Protein AF-A0A914C631-F1 (afdb_monomer_lite)

Radius of gyration: 32.47 Å; chains: 1; bounding box: 40×62×94 Å

Structure (mmCIF, N/CA/C/O backbone):
data_AF-A0A914C631-F1
#
_entry.id   AF-A0A914C631-F1
#
loop_
_atom_site.group_PDB
_atom_site.id
_atom_site.type_symbol
_atom_site.label_atom_id
_a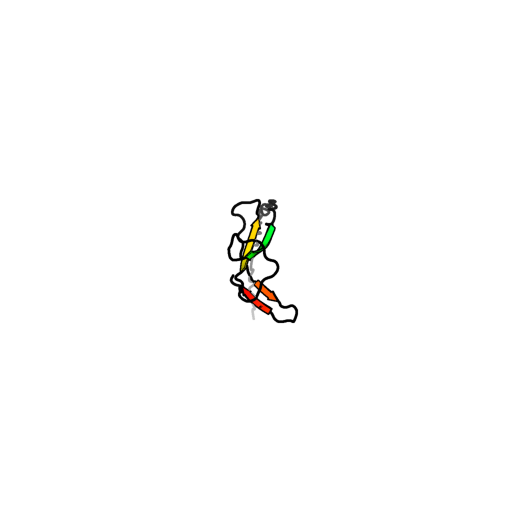tom_site.label_alt_id
_atom_site.label_comp_id
_atom_site.label_asym_id
_atom_site.label_entity_id
_atom_site.label_seq_id
_atom_site.pdbx_PDB_ins_code
_atom_site.Cartn_x
_atom_site.Cartn_y
_atom_site.Cartn_z
_atom_site.occupancy
_atom_site.B_iso_or_equiv
_atom_site.auth_seq_id
_atom_site.auth_comp_id
_atom_site.auth_asym_id
_atom_site.auth_atom_id
_atom_site.pdbx_PDB_model_num
ATOM 1 N N . MET A 1 1 ? -20.910 -51.524 -76.811 1.00 37.78 1 MET A N 1
ATOM 2 C CA . MET A 1 1 ? -20.998 -50.612 -75.653 1.00 37.78 1 MET A CA 1
ATOM 3 C C . MET A 1 1 ? -19.568 -50.350 -75.210 1.00 37.78 1 MET A C 1
ATOM 5 O O . MET A 1 1 ? -18.874 -51.309 -74.911 1.00 37.78 1 MET A O 1
ATOM 9 N N . VAL A 1 2 ? -19.086 -49.112 -75.328 1.00 54.25 2 VAL A N 1
ATOM 10 C CA . VAL A 1 2 ? -17.694 -48.737 -75.020 1.00 54.25 2 VAL A CA 1
ATOM 11 C C . VAL A 1 2 ? -17.744 -47.806 -73.819 1.00 54.25 2 VAL A C 1
ATOM 13 O O . VAL A 1 2 ? -18.473 -46.818 -73.855 1.00 54.25 2 VAL A O 1
ATOM 16 N N . GLN A 1 3 ? -17.029 -48.150 -72.753 1.00 47.72 3 GLN A N 1
ATOM 17 C CA . GLN A 1 3 ? -17.028 -47.406 -71.499 1.00 47.72 3 GLN A CA 1
ATOM 18 C C . GLN A 1 3 ? -15.604 -46.912 -71.246 1.00 47.72 3 GLN A C 1
ATOM 20 O O . GLN A 1 3 ? -14.724 -47.684 -70.873 1.00 47.72 3 GLN A O 1
ATOM 25 N N . CYS A 1 4 ? -15.369 -45.633 -71.531 1.00 50.09 4 CYS A N 1
ATOM 26 C CA . CYS A 1 4 ? -14.089 -44.980 -71.281 1.00 50.09 4 CYS A CA 1
ATOM 27 C C . CYS A 1 4 ? -14.089 -44.404 -69.865 1.00 50.09 4 CYS A C 1
ATOM 29 O O . CYS A 1 4 ? -14.975 -43.626 -69.516 1.00 50.09 4 CYS A O 1
ATOM 31 N N . PHE A 1 5 ? -13.082 -44.755 -69.070 1.00 57.38 5 PHE A N 1
ATOM 32 C CA . PHE A 1 5 ? -12.826 -44.122 -67.781 1.00 57.38 5 PHE A CA 1
ATOM 33 C C . PHE A 1 5 ? -11.706 -43.094 -67.945 1.00 57.38 5 PHE A C 1
ATOM 35 O O . PHE A 1 5 ? -10.642 -43.410 -68.476 1.00 57.38 5 PHE A O 1
ATOM 42 N N . TYR A 1 6 ? -11.956 -41.864 -67.498 1.00 57.41 6 TYR A N 1
ATOM 43 C CA . TYR A 1 6 ? -10.940 -40.821 -67.386 1.00 57.41 6 TYR A CA 1
ATOM 44 C C . TYR A 1 6 ? -10.234 -40.956 -66.032 1.00 57.41 6 TYR A C 1
ATOM 46 O O . TYR A 1 6 ? -10.890 -40.964 -64.992 1.00 57.41 6 TYR A O 1
ATOM 54 N N . MET A 1 7 ? -8.903 -41.055 -66.039 1.00 63.44 7 MET A N 1
ATOM 55 C CA . MET A 1 7 ? -8.082 -40.894 -64.836 1.00 63.44 7 MET A CA 1
ATOM 56 C C . MET A 1 7 ? -7.657 -39.429 -64.724 1.00 63.44 7 MET A C 1
ATOM 58 O O . MET A 1 7 ? -6.863 -38.954 -65.535 1.00 63.44 7 MET A O 1
ATOM 62 N N . GLU A 1 8 ? -8.147 -38.723 -63.707 1.00 61.31 8 GLU A N 1
ATOM 63 C CA . GLU A 1 8 ? -7.556 -37.447 -63.302 1.00 61.31 8 GLU A CA 1
ATOM 64 C C . GLU A 1 8 ? -6.324 -37.715 -62.431 1.00 61.31 8 GLU A C 1
ATOM 66 O O . GLU A 1 8 ? -6.419 -38.249 -61.327 1.00 61.31 8 GLU A O 1
ATOM 71 N N . MET A 1 9 ? -5.142 -37.352 -62.935 1.00 60.62 9 MET A N 1
ATOM 72 C CA . MET A 1 9 ? -3.908 -37.348 -62.150 1.00 60.62 9 MET A CA 1
ATOM 73 C C . MET A 1 9 ? -3.751 -35.995 -61.463 1.00 60.62 9 MET A C 1
ATOM 75 O O . MET A 1 9 ? -3.404 -34.999 -62.097 1.00 60.62 9 MET A O 1
ATOM 79 N N . THR A 1 10 ? -3.970 -35.949 -60.151 1.00 55.56 10 THR A N 1
ATOM 80 C CA . THR A 1 10 ? -3.653 -34.764 -59.347 1.00 55.56 10 THR A CA 1
ATOM 81 C C . THR A 1 10 ? -2.189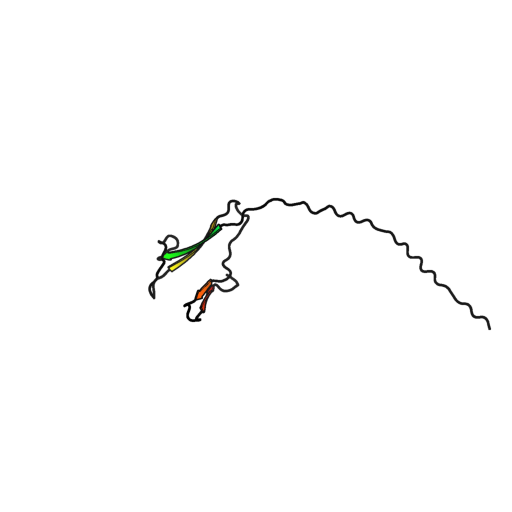 -34.825 -58.912 1.00 55.56 10 THR A C 1
ATOM 83 O O . THR A 1 10 ? -1.845 -35.475 -57.928 1.00 55.56 10 THR A O 1
ATOM 86 N N . MET A 1 11 ? -1.299 -34.158 -59.649 1.00 58.19 11 MET A N 1
ATOM 87 C CA . MET A 1 11 ? 0.120 -34.086 -59.295 1.00 58.19 11 MET A CA 1
ATOM 88 C C . MET A 1 11 ? 0.342 -32.935 -58.302 1.00 58.19 11 MET A C 1
ATOM 90 O O . MET A 1 11 ? 0.407 -31.770 -58.690 1.00 58.19 11 MET A O 1
ATOM 94 N N . LYS A 1 12 ? 0.412 -33.241 -57.000 1.00 60.84 12 LYS A N 1
ATOM 95 C CA . LYS A 1 12 ? 0.753 -32.250 -55.968 1.00 60.84 12 LYS A CA 1
ATOM 96 C C . LYS A 1 12 ? 2.272 -32.130 -55.859 1.00 60.84 12 LYS A C 1
ATOM 98 O O . LYS A 1 12 ? 2.946 -33.065 -55.441 1.00 60.84 12 LYS A O 1
ATOM 103 N N . LEU A 1 13 ? 2.806 -30.971 -56.237 1.00 54.62 13 LEU A N 1
ATOM 104 C CA . LEU A 1 13 ? 4.205 -30.626 -56.003 1.00 54.62 13 LEU A CA 1
ATOM 105 C C . LEU A 1 13 ? 4.366 -30.209 -54.533 1.00 54.62 13 LEU A C 1
ATOM 107 O O . LEU A 1 13 ? 4.144 -29.051 -54.179 1.00 54.62 13 LEU A O 1
ATOM 111 N N . GLU A 1 14 ? 4.719 -31.151 -53.662 1.00 62.34 14 GLU A N 1
ATOM 112 C CA . GLU A 1 14 ? 5.003 -30.859 -52.255 1.00 62.34 14 GLU A CA 1
ATOM 113 C C . GLU A 1 14 ? 6.388 -30.215 -52.127 1.00 62.34 14 GLU A C 1
ATOM 115 O O . GLU A 1 14 ? 7.417 -30.879 -52.014 1.00 62.34 14 GLU A O 1
ATOM 120 N N . LYS A 1 15 ? 6.430 -28.882 -52.181 1.00 60.66 15 LYS A N 1
ATOM 121 C CA . LYS A 1 15 ? 7.646 -28.125 -51.883 1.00 60.66 15 LYS A CA 1
ATOM 122 C C . LYS A 1 15 ? 7.780 -28.009 -50.365 1.00 60.66 15 LYS A C 1
ATOM 124 O O . LYS A 1 15 ? 7.043 -27.257 -49.733 1.00 60.66 15 LYS A O 1
ATOM 129 N N . GLN A 1 16 ? 8.717 -28.749 -49.778 1.00 61.38 16 GLN A N 1
ATOM 130 C CA . GLN A 1 16 ? 9.041 -28.628 -48.357 1.00 61.38 16 GLN A CA 1
ATOM 131 C C . GLN A 1 16 ? 9.719 -27.274 -48.105 1.00 61.38 16 GLN A C 1
ATOM 133 O O . GLN A 1 16 ? 10.878 -27.066 -48.463 1.00 61.38 16 GLN A O 1
ATOM 138 N N . ILE A 1 17 ? 8.985 -26.327 -47.519 1.00 62.69 17 ILE A N 1
ATOM 139 C CA . ILE A 1 17 ? 9.561 -25.078 -47.016 1.00 62.69 17 ILE A CA 1
ATOM 140 C C . ILE A 1 17 ? 10.229 -25.408 -45.681 1.00 62.69 17 ILE A C 1
ATOM 142 O O . ILE A 1 17 ? 9.548 -25.647 -44.686 1.00 62.69 17 ILE A O 1
ATOM 146 N N . GLN A 1 18 ? 11.562 -25.431 -45.651 1.00 61.25 18 GLN A N 1
ATOM 147 C CA . GLN A 1 18 ? 12.293 -25.466 -44.389 1.00 61.25 18 GLN A CA 1
ATOM 148 C C . GLN A 1 18 ? 12.259 -24.070 -43.764 1.00 61.25 18 GLN A C 1
ATOM 150 O O . GLN A 1 18 ? 13.025 -23.184 -44.135 1.00 61.25 18 GLN A O 1
ATOM 155 N N . VAL A 1 19 ? 11.322 -23.864 -42.838 1.00 61.47 19 VAL A N 1
ATOM 156 C CA . VAL A 1 19 ? 11.282 -22.669 -41.991 1.00 61.47 19 VAL A CA 1
ATOM 157 C C . VAL A 1 19 ? 12.209 -22.916 -40.806 1.00 61.47 19 VAL A C 1
ATOM 159 O O . VAL A 1 19 ? 11.838 -23.586 -39.845 1.00 61.47 19 VAL A O 1
ATOM 162 N N . THR A 1 20 ? 13.435 -22.407 -40.872 1.00 69.44 20 THR A N 1
ATOM 163 C CA . THR A 1 20 ? 14.337 -22.408 -39.716 1.00 69.44 20 THR A CA 1
ATOM 164 C C . THR A 1 20 ? 14.069 -21.147 -38.900 1.00 69.44 20 THR A C 1
ATOM 166 O O . THR A 1 20 ? 14.482 -20.056 -39.286 1.00 69.44 20 THR A O 1
ATOM 169 N N . MET A 1 21 ? 13.343 -21.276 -37.787 1.00 71.81 21 MET A N 1
ATOM 170 C CA . MET A 1 21 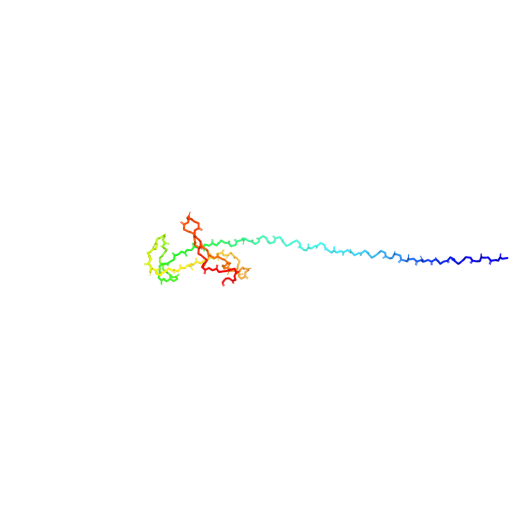? 13.218 -20.185 -36.818 1.00 71.81 21 MET A CA 1
ATOM 171 C C . MET A 1 21 ? 14.486 -20.132 -35.959 1.00 71.81 21 MET A C 1
ATOM 173 O O . MET A 1 21 ? 14.885 -21.170 -35.423 1.00 71.81 21 MET A O 1
ATOM 177 N N . PRO A 1 22 ? 15.121 -18.958 -35.797 1.00 76.31 22 PRO A N 1
ATOM 178 C CA . PRO A 1 22 ? 16.155 -18.786 -34.790 1.00 76.31 22 PRO A CA 1
ATOM 179 C C . PRO A 1 22 ? 15.577 -19.120 -33.408 1.00 76.31 22 PRO A C 1
ATOM 181 O O . PRO A 1 22 ? 14.416 -18.783 -33.147 1.00 76.31 22 PRO A O 1
ATOM 184 N N . PRO A 1 23 ? 16.348 -19.760 -32.512 1.00 76.06 23 PRO A N 1
ATOM 185 C CA . PRO A 1 23 ? 15.921 -19.901 -31.130 1.00 76.06 23 PRO A CA 1
ATOM 186 C C . PRO A 1 23 ? 15.652 -18.504 -30.549 1.00 76.06 23 PRO A C 1
ATOM 188 O O . PRO A 1 23 ? 16.396 -17.565 -30.860 1.00 76.06 23 PRO A O 1
ATOM 191 N N . PRO A 1 24 ? 14.593 -18.342 -29.736 1.00 69.50 24 PRO A N 1
ATOM 192 C CA . PRO A 1 24 ? 14.332 -17.071 -29.082 1.00 69.50 24 PRO A CA 1
ATOM 193 C C . PRO A 1 24 ? 15.581 -16.648 -28.296 1.00 69.50 24 PRO A C 1
ATOM 195 O O . PRO A 1 24 ? 16.247 -17.510 -27.709 1.00 69.50 24 PRO A O 1
ATOM 198 N N . PRO A 1 25 ? 15.934 -15.350 -28.290 1.00 69.81 25 PRO A N 1
ATOM 199 C CA . PRO A 1 25 ? 17.041 -14.878 -27.477 1.00 69.81 25 PRO A CA 1
ATOM 200 C C . PRO A 1 25 ? 16.776 -15.278 -26.024 1.00 69.81 25 PRO A C 1
ATOM 202 O O . PRO A 1 25 ? 15.740 -14.940 -25.452 1.00 69.81 25 PRO A O 1
ATOM 205 N N . LEU A 1 26 ? 17.704 -16.038 -25.440 1.00 64.12 26 LEU A N 1
ATOM 206 C CA . LEU A 1 26 ? 17.675 -16.373 -24.022 1.00 64.12 26 LEU A CA 1
ATOM 207 C C . LEU A 1 26 ? 17.898 -15.079 -23.238 1.00 64.12 26 LEU A C 1
ATOM 209 O O . LEU A 1 26 ? 19.025 -14.615 -23.085 1.00 64.12 26 LEU A O 1
ATOM 213 N N . GLN A 1 27 ? 16.814 -14.467 -22.771 1.00 59.69 27 GLN A N 1
ATOM 214 C CA . GLN A 1 27 ? 16.878 -13.301 -21.902 1.00 59.69 27 GLN A CA 1
ATOM 215 C C . GLN A 1 27 ? 17.175 -13.786 -20.478 1.00 59.69 27 GLN A C 1
ATOM 217 O O . GLN A 1 27 ? 16.278 -14.075 -19.697 1.00 59.69 27 GLN A O 1
ATOM 222 N N . THR A 1 28 ? 18.459 -13.923 -20.147 1.00 60.59 28 THR A N 1
ATOM 223 C CA . THR A 1 28 ? 18.937 -14.391 -18.833 1.00 60.59 28 THR A CA 1
ATOM 224 C C . THR A 1 28 ? 18.991 -13.286 -17.776 1.00 60.59 28 THR A C 1
ATOM 226 O O . THR A 1 28 ? 19.665 -13.450 -16.761 1.00 60.59 28 THR A O 1
ATOM 229 N N . GLN A 1 29 ? 18.329 -12.142 -17.986 1.00 62.72 29 GLN A N 1
ATOM 230 C CA . GLN A 1 29 ? 18.239 -11.125 -16.938 1.00 62.72 29 GLN A CA 1
ATOM 231 C C . GLN A 1 29 ? 17.252 -11.605 -15.873 1.00 62.72 29 GLN A C 1
ATOM 233 O O . GLN A 1 29 ? 16.042 -11.427 -15.997 1.00 62.72 29 GLN A O 1
ATOM 238 N N . GLN A 1 30 ? 17.779 -12.239 -14.826 1.00 64.12 30 GLN A N 1
ATOM 239 C CA . GLN A 1 30 ? 17.050 -12.423 -13.580 1.00 64.12 30 GLN A CA 1
ATOM 240 C C . GLN A 1 30 ? 16.921 -11.050 -12.923 1.00 64.12 30 GLN A C 1
ATOM 242 O O . GLN A 1 30 ? 17.835 -10.594 -12.241 1.00 64.12 30 GLN A O 1
ATOM 247 N N . VAL A 1 31 ? 15.811 -10.362 -13.185 1.00 69.81 31 VAL A N 1
ATOM 248 C CA . VAL A 1 31 ? 15.483 -9.130 -12.466 1.00 69.81 31 VAL A CA 1
ATOM 249 C C . VAL A 1 31 ? 15.033 -9.532 -11.057 1.00 69.81 31 VAL A C 1
ATOM 251 O O . VAL A 1 31 ? 14.131 -10.370 -10.938 1.00 69.81 31 VAL A O 1
ATOM 254 N N . PRO A 1 32 ? 15.654 -9.001 -9.992 1.00 78.50 32 PRO A N 1
ATOM 255 C CA . PRO A 1 32 ? 15.218 -9.284 -8.632 1.00 78.50 32 PRO A CA 1
ATOM 256 C C . PRO A 1 32 ? 13.788 -8.768 -8.425 1.00 78.50 32 PRO A C 1
ATOM 258 O O . PRO A 1 32 ? 13.435 -7.680 -8.881 1.00 78.50 32 PRO A O 1
ATOM 261 N N . MET A 1 33 ? 12.947 -9.563 -7.758 1.00 81.00 33 MET A N 1
ATOM 262 C CA . MET A 1 33 ? 11.582 -9.135 -7.438 1.00 81.00 33 MET A CA 1
ATOM 263 C C . MET A 1 33 ? 11.595 -7.996 -6.404 1.00 81.00 33 MET A C 1
ATOM 265 O O . MET A 1 33 ? 12.418 -8.040 -5.486 1.00 81.00 33 MET A O 1
ATOM 269 N N . PRO A 1 34 ? 10.669 -7.021 -6.498 1.00 87.81 34 PRO A N 1
ATOM 270 C CA . PRO A 1 34 ? 10.501 -5.995 -5.473 1.00 87.81 34 PRO A CA 1
ATOM 271 C C . PRO A 1 34 ? 10.186 -6.586 -4.102 1.00 87.81 34 PRO A C 1
ATOM 273 O O . PRO A 1 34 ? 9.431 -7.555 -3.988 1.00 87.81 34 PRO A O 1
ATOM 276 N N . ILE A 1 35 ? 10.669 -5.926 -3.052 1.00 88.94 35 ILE A N 1
ATOM 277 C CA . ILE A 1 35 ? 10.248 -6.209 -1.679 1.00 88.94 35 ILE A CA 1
ATOM 278 C C . ILE A 1 35 ? 9.159 -5.208 -1.307 1.00 88.94 35 ILE A C 1
ATOM 280 O O . ILE A 1 35 ? 9.430 -4.022 -1.136 1.00 88.94 35 ILE A O 1
ATOM 284 N N . CYS A 1 36 ? 7.925 -5.690 -1.167 1.00 90.56 36 CYS A N 1
ATOM 285 C CA . CYS A 1 36 ? 6.781 -4.861 -0.802 1.00 90.56 36 CYS A CA 1
ATOM 286 C C . CYS A 1 36 ? 6.454 -4.952 0.691 1.00 90.56 36 CYS A C 1
ATOM 288 O O . CYS A 1 36 ? 6.534 -6.018 1.303 1.00 90.56 36 CYS A O 1
ATOM 290 N N . ARG A 1 37 ? 6.067 -3.819 1.273 1.00 91.69 37 ARG A N 1
ATOM 291 C CA . ARG A 1 37 ? 5.730 -3.642 2.685 1.00 91.69 37 ARG A CA 1
ATOM 292 C C . ARG A 1 37 ? 4.411 -2.896 2.812 1.00 91.69 37 ARG A C 1
ATOM 294 O O . ARG A 1 37 ? 4.108 -2.014 2.009 1.00 91.69 37 ARG A O 1
ATOM 301 N N . TYR A 1 38 ? 3.654 -3.255 3.838 1.00 91.19 38 TYR A N 1
ATOM 302 C CA . TYR A 1 38 ? 2.396 -2.621 4.197 1.00 91.19 38 TYR A CA 1
ATOM 303 C C . TYR A 1 38 ? 2.476 -2.118 5.636 1.00 91.19 38 TYR A C 1
ATOM 305 O O . TYR A 1 38 ? 2.909 -2.852 6.525 1.00 91.19 38 TYR A O 1
ATOM 313 N N . GLU A 1 39 ? 2.062 -0.874 5.850 1.00 92.56 39 GLU A N 1
ATOM 314 C CA . GLU A 1 39 ? 2.088 -0.198 7.142 1.00 92.56 39 GLU A CA 1
ATOM 315 C C . GLU A 1 39 ? 0.797 0.599 7.347 1.00 92.56 39 GLU A C 1
ATOM 317 O O . GLU A 1 39 ? 0.219 1.137 6.399 1.00 92.56 39 GLU A O 1
ATOM 322 N N . VAL A 1 40 ? 0.360 0.704 8.601 1.00 92.44 40 VAL A N 1
ATOM 323 C CA . VAL A 1 40 ? -0.753 1.569 9.003 1.00 92.44 40 VAL A CA 1
ATOM 324 C C . VAL A 1 40 ? -0.184 2.705 9.834 1.00 92.44 40 VAL A C 1
ATOM 326 O O . VAL A 1 40 ? 0.507 2.451 10.816 1.00 92.44 40 VAL A O 1
ATOM 329 N N . LEU A 1 41 ? -0.445 3.948 9.439 1.00 94.06 41 LEU A N 1
ATOM 330 C CA . LEU A 1 41 ? 0.102 5.153 10.061 1.00 94.06 41 LEU A CA 1
ATOM 331 C C . LEU A 1 41 ? -0.999 5.991 10.711 1.00 94.06 41 LEU A C 1
ATOM 333 O O . LEU A 1 41 ? -2.123 6.051 10.212 1.00 94.06 41 LEU A O 1
ATOM 337 N N . ASP A 1 42 ? -0.669 6.678 11.801 1.00 93.31 42 ASP A N 1
ATOM 338 C CA . ASP A 1 42 ? -1.617 7.547 12.502 1.00 93.31 42 ASP A CA 1
ATOM 339 C C . ASP A 1 42 ? -1.755 8.922 11.839 1.00 93.31 42 ASP A C 1
ATOM 341 O O . ASP A 1 42 ? -0.762 9.637 11.668 1.00 93.31 42 ASP A O 1
ATOM 345 N N . GLY A 1 43 ? -2.986 9.308 11.490 1.00 89.31 43 GLY A N 1
ATOM 346 C CA . GLY A 1 43 ? -3.380 10.671 11.108 1.00 89.31 43 GLY A CA 1
ATOM 347 C C . GLY A 1 43 ? -2.752 11.276 9.842 1.00 89.31 43 GLY A C 1
ATOM 348 O O . GLY A 1 43 ? -3.308 12.226 9.294 1.00 89.31 43 GLY A O 1
ATOM 349 N N . SER A 1 44 ? -1.624 10.764 9.342 1.00 90.56 44 SER A N 1
ATOM 350 C CA . SER A 1 44 ? -0.945 11.289 8.156 1.00 90.56 44 SER A CA 1
ATOM 351 C C . SER A 1 44 ? -0.098 10.233 7.422 1.00 90.56 44 SER A C 1
ATOM 353 O O . SER A 1 44 ? 0.309 9.241 8.030 1.00 90.56 44 SER A O 1
ATOM 355 N N . PRO A 1 45 ? 0.266 10.468 6.142 1.00 89.06 45 PRO A N 1
ATOM 356 C CA . PRO A 1 45 ? 1.164 9.595 5.365 1.00 89.06 45 PRO A CA 1
ATOM 357 C C . PRO A 1 45 ? 2.597 9.478 5.915 1.00 89.06 45 PRO A C 1
ATOM 359 O O . PRO A 1 45 ? 3.361 8.607 5.493 1.00 89.06 45 PRO A O 1
ATOM 362 N N . SER A 1 46 ? 2.962 10.379 6.827 1.00 89.88 46 SER A N 1
ATOM 363 C CA . SER A 1 46 ? 4.247 10.428 7.536 1.00 89.88 46 SER A CA 1
ATOM 364 C C . SER A 1 46 ? 4.080 10.111 9.025 1.00 89.88 46 SER A C 1
ATOM 366 O O . SER A 1 46 ? 4.981 10.384 9.818 1.00 89.88 46 SER A O 1
ATOM 368 N N . GLY A 1 47 ? 2.897 9.628 9.413 1.00 89.12 47 GLY A N 1
ATOM 369 C CA . GLY A 1 47 ? 2.539 9.339 10.790 1.00 89.12 47 GLY A CA 1
ATOM 370 C C . GLY A 1 47 ? 3.380 8.218 11.382 1.00 89.12 47 GLY A C 1
ATOM 371 O O . GLY A 1 47 ? 4.141 7.543 10.690 1.00 89.12 47 GLY A O 1
ATOM 372 N N . GLN A 1 48 ? 3.235 8.012 12.687 1.00 92.50 48 GLN A N 1
ATOM 373 C CA . GLN A 1 48 ? 3.862 6.869 13.345 1.00 92.50 48 GLN A CA 1
ATOM 374 C C . GLN A 1 48 ? 3.091 5.583 13.011 1.00 92.50 48 GLN A C 1
ATOM 376 O O . GLN A 1 48 ? 1.861 5.641 12.910 1.00 92.50 48 GLN A O 1
ATOM 381 N N . PRO A 1 49 ? 3.776 4.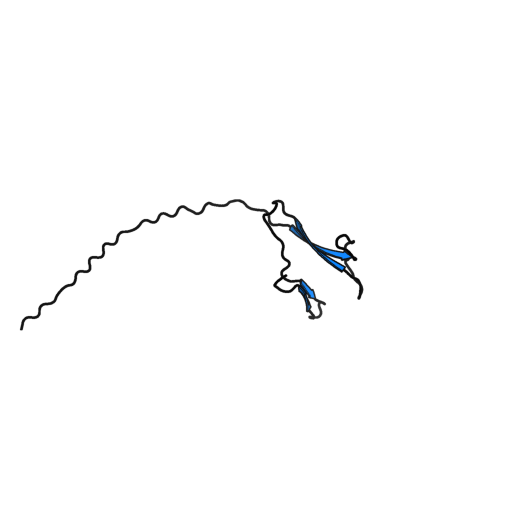434 12.867 1.00 92.69 49 PRO A N 1
ATOM 382 C CA . PRO A 1 49 ? 3.113 3.149 12.704 1.00 92.69 49 PRO A CA 1
ATOM 383 C C . PRO A 1 49 ? 2.203 2.828 13.891 1.00 92.69 49 PRO A C 1
ATOM 385 O O . PRO A 1 49 ? 2.617 2.932 15.048 1.00 92.69 49 PRO A O 1
ATOM 388 N N . VAL A 1 50 ? 0.975 2.407 13.602 1.00 92.00 50 VAL A N 1
ATOM 389 C CA . VAL A 1 50 ? -0.015 1.994 14.598 1.00 92.00 50 VAL A CA 1
ATOM 390 C C . VAL A 1 50 ? -0.370 0.527 14.428 1.00 92.00 50 VAL A C 1
ATOM 392 O O . VAL A 1 50 ? -0.579 0.034 13.324 1.00 92.00 50 VAL A O 1
ATOM 395 N N . TYR A 1 51 ? -0.462 -0.165 15.559 1.00 88.88 51 TYR A N 1
ATOM 396 C CA . TYR A 1 51 ? -0.852 -1.576 15.625 1.00 88.88 51 TYR A CA 1
ATOM 397 C C . TYR A 1 51 ? -2.272 -1.756 16.166 1.00 88.88 51 TYR A C 1
ATOM 399 O O . TYR A 1 51 ? -2.898 -2.786 15.939 1.00 88.88 51 TYR A O 1
ATOM 407 N N . TYR A 1 52 ? -2.780 -0.744 16.871 1.00 87.81 52 TYR A N 1
ATOM 408 C CA . TYR A 1 52 ? -4.114 -0.720 17.454 1.00 87.81 52 TYR A CA 1
ATOM 409 C C . TYR A 1 52 ? -4.731 0.643 17.170 1.00 87.81 52 TYR A C 1
ATOM 411 O O . TYR A 1 52 ? -4.076 1.667 17.368 1.00 87.81 52 TYR A O 1
ATOM 419 N N . ALA A 1 53 ? -5.981 0.645 16.723 1.00 85.38 53 ALA A N 1
ATOM 420 C CA . ALA A 1 53 ? -6.740 1.859 16.469 1.00 85.38 53 ALA A CA 1
ATOM 421 C C . ALA A 1 53 ? -8.045 1.841 17.265 1.00 85.38 53 ALA A C 1
ATOM 423 O O . ALA A 1 53 ? -8.596 0.782 17.575 1.00 85.38 53 ALA A O 1
ATOM 424 N N . THR A 1 54 ? -8.537 3.027 17.602 1.00 88.75 54 THR A N 1
ATOM 425 C CA . THR A 1 54 ? -9.831 3.209 18.267 1.00 88.75 54 THR A CA 1
ATOM 426 C C . THR A 1 54 ? -10.911 3.606 17.266 1.00 88.75 54 THR A C 1
ATOM 428 O O . THR A 1 54 ? -10.627 4.163 16.206 1.00 88.75 54 THR A O 1
ATOM 431 N N . VAL A 1 55 ? -12.174 3.311 17.584 1.00 87.25 55 VAL A N 1
ATOM 432 C CA . VAL A 1 55 ? -13.300 3.686 16.717 1.00 87.25 55 VAL A CA 1
ATOM 433 C C . VAL A 1 55 ? -13.339 5.209 16.565 1.00 87.25 55 VAL A C 1
ATOM 435 O O . VAL A 1 55 ? -13.409 5.933 17.555 1.00 87.25 55 VAL A O 1
ATOM 438 N N . GLY A 1 56 ? -13.296 5.681 15.317 1.00 88.31 56 GLY A N 1
ATOM 439 C CA . GLY A 1 56 ? -13.243 7.106 14.973 1.00 88.31 56 GLY A CA 1
ATOM 440 C C . GLY A 1 56 ? -11.829 7.667 14.780 1.00 88.31 56 GLY A C 1
ATOM 441 O O . GLY A 1 56 ? -11.695 8.810 14.350 1.00 88.31 56 GLY A O 1
ATOM 442 N N . GLN A 1 57 ? -10.779 6.884 15.042 1.00 88.94 57 GLN A N 1
ATOM 443 C CA . GLN A 1 57 ? -9.404 7.270 14.734 1.00 88.94 57 GLN A CA 1
ATOM 444 C C . GLN A 1 57 ? -9.141 7.166 13.228 1.00 88.94 57 GLN A C 1
ATOM 446 O O . GLN A 1 57 ? -9.415 6.141 12.604 1.00 88.94 57 GLN A O 1
ATOM 451 N N . GLN A 1 58 ? -8.587 8.228 12.644 1.00 89.75 58 GLN A N 1
ATOM 452 C CA . GLN A 1 58 ? -8.201 8.237 11.238 1.00 89.75 58 GLN A CA 1
ATOM 453 C C . GLN A 1 58 ? -6.814 7.615 11.063 1.00 89.75 58 GLN A C 1
ATOM 455 O O . GLN A 1 58 ? -5.825 8.125 11.588 1.00 89.75 58 GLN A O 1
ATOM 460 N N . VAL A 1 59 ? -6.746 6.549 10.270 1.00 92.81 59 VAL A N 1
ATOM 461 C CA . VAL A 1 59 ? -5.502 5.850 9.939 1.00 92.81 59 VAL A CA 1
ATOM 462 C C . VAL A 1 59 ? -5.211 5.916 8.444 1.00 92.81 59 VAL A C 1
ATOM 464 O O . VAL A 1 59 ? -6.115 6.044 7.619 1.00 92.81 59 VAL A O 1
ATOM 467 N N . TYR A 1 60 ? -3.933 5.827 8.097 1.00 92.12 60 TYR A N 1
ATOM 468 C CA . TYR A 1 60 ? -3.438 5.837 6.727 1.00 92.12 60 TYR A CA 1
ATOM 469 C C . TYR A 1 60 ? -2.816 4.493 6.387 1.00 92.12 60 TYR A C 1
ATOM 471 O O . TYR A 1 60 ? -1.880 4.047 7.041 1.00 92.12 60 TYR A O 1
ATOM 479 N N . HIS A 1 61 ? -3.318 3.868 5.332 1.00 91.31 61 HIS A N 1
ATOM 480 C CA . HIS A 1 61 ? -2.789 2.617 4.813 1.00 91.31 61 HIS A CA 1
ATOM 481 C C . HIS A 1 61 ? -1.707 2.938 3.781 1.00 91.31 61 HIS A C 1
ATOM 483 O O . HIS A 1 61 ? -1.980 3.601 2.779 1.00 91.31 61 HIS A O 1
ATOM 489 N N . LYS A 1 62 ? -0.474 2.502 4.034 1.00 91.75 62 LYS A N 1
ATOM 490 C CA . LYS A 1 62 ? 0.681 2.776 3.183 1.00 91.75 62 LYS A CA 1
ATOM 491 C C . LYS A 1 62 ? 1.257 1.472 2.654 1.00 91.75 62 LYS A C 1
ATOM 493 O O . LYS A 1 62 ? 1.653 0.602 3.422 1.00 91.75 62 LYS A O 1
ATOM 498 N N . TRP A 1 63 ? 1.349 1.374 1.334 1.00 91.31 63 TRP A N 1
ATOM 499 C CA . TRP A 1 63 ? 2.065 0.308 0.643 1.00 91.31 63 TRP A CA 1
ATOM 500 C C . TRP A 1 63 ? 3.330 0.898 0.024 1.00 91.31 63 TRP A C 1
ATOM 502 O O . TRP A 1 63 ? 3.285 1.979 -0.562 1.00 91.31 63 TRP A O 1
ATOM 512 N N . THR A 1 64 ? 4.458 0.213 0.178 1.00 89.94 64 THR A N 1
ATOM 513 C CA . THR A 1 64 ? 5.755 0.625 -0.377 1.00 89.94 64 THR A CA 1
ATOM 514 C C . THR A 1 64 ? 6.418 -0.595 -1.000 1.00 89.94 64 THR A C 1
ATOM 516 O O . THR A 1 64 ? 6.457 -1.635 -0.353 1.00 89.94 64 THR A O 1
ATOM 519 N N . CYS A 1 65 ? 6.936 -0.493 -2.224 1.00 90.00 65 CYS A N 1
ATOM 520 C CA . CYS A 1 65 ? 7.730 -1.553 -2.849 1.00 90.00 65 CYS A CA 1
ATOM 521 C C . CYS A 1 65 ? 9.116 -1.017 -3.194 1.00 90.00 65 CYS A C 1
ATOM 523 O O . CYS A 1 65 ? 9.232 -0.078 -3.979 1.00 90.00 65 CYS A O 1
ATOM 525 N N . ASP A 1 66 ? 10.144 -1.639 -2.626 1.00 87.88 66 ASP A N 1
ATOM 526 C CA . ASP A 1 66 ? 11.539 -1.311 -2.890 1.00 87.88 66 ASP A CA 1
ATOM 527 C C . ASP A 1 66 ? 12.052 -2.171 -4.056 1.00 87.88 66 ASP A C 1
ATOM 529 O O . ASP A 1 66 ? 11.928 -3.400 -4.034 1.00 87.88 66 ASP A O 1
ATOM 533 N N . THR A 1 67 ? 12.626 -1.529 -5.076 1.00 85.56 67 THR A N 1
ATOM 534 C CA . THR A 1 67 ? 13.206 -2.174 -6.267 1.00 85.56 67 THR A CA 1
ATOM 535 C C . THR A 1 67 ? 14.638 -1.707 -6.484 1.00 85.56 67 THR A C 1
ATOM 537 O O . THR A 1 67 ? 14.911 -0.512 -6.413 1.00 85.56 67 THR A O 1
ATOM 540 N N . GLU A 1 68 ? 15.537 -2.622 -6.847 1.00 78.69 68 GLU A N 1
ATOM 541 C CA . GLU A 1 68 ? 16.899 -2.264 -7.279 1.00 78.69 68 GLU A CA 1
ATOM 542 C C . GLU A 1 68 ? 16.928 -1.668 -8.696 1.00 78.69 68 GLU A C 1
ATOM 544 O O . GLU A 1 68 ? 17.861 -0.954 -9.057 1.00 78.69 68 GLU A O 1
ATOM 549 N N . THR A 1 69 ? 15.899 -1.946 -9.503 1.00 73.75 69 THR A N 1
ATOM 550 C CA . THR A 1 69 ? 15.758 -1.441 -10.870 1.00 73.75 69 THR A CA 1
ATOM 551 C C . THR A 1 69 ? 14.734 -0.311 -10.939 1.00 73.75 69 THR A C 1
ATOM 553 O O . THR A 1 69 ? 13.550 -0.494 -10.660 1.00 73.75 69 THR A O 1
ATOM 556 N N . GLU A 1 70 ? 15.180 0.880 -11.341 1.00 72.81 70 GLU A N 1
ATOM 557 C CA . GLU A 1 70 ? 14.290 2.024 -11.555 1.00 72.81 70 GLU A CA 1
ATOM 558 C C . GLU A 1 70 ? 13.367 1.796 -12.769 1.00 72.81 70 GLU A C 1
ATOM 560 O O . GLU A 1 70 ? 13.791 1.295 -13.811 1.00 72.81 70 GLU A O 1
ATOM 565 N N . ASN A 1 71 ? 12.095 2.196 -12.644 1.00 68.25 71 ASN A N 1
ATOM 566 C CA . ASN A 1 71 ? 11.072 2.205 -13.705 1.00 68.25 71 ASN A CA 1
ATOM 567 C C . ASN A 1 71 ? 10.713 0.851 -14.347 1.00 68.25 71 ASN A C 1
ATOM 569 O O . ASN A 1 71 ? 10.054 0.827 -15.387 1.00 68.25 71 ASN A O 1
ATOM 573 N N . GLN A 1 72 ? 11.099 -0.274 -13.744 1.00 76.00 72 GLN A N 1
ATOM 574 C CA . GLN A 1 72 ? 10.766 -1.597 -14.281 1.00 76.00 72 GLN A CA 1
ATOM 575 C C . GLN A 1 72 ? 9.459 -2.175 -13.721 1.00 76.00 72 GLN A C 1
ATOM 577 O O . GLN A 1 72 ? 8.816 -2.991 -14.379 1.00 76.00 72 GLN A O 1
ATOM 582 N N . PHE A 1 73 ? 9.047 -1.731 -12.532 1.00 79.62 73 PHE A N 1
ATOM 583 C CA . PHE A 1 73 ? 7.857 -2.222 -11.845 1.00 79.62 73 PHE A CA 1
ATOM 584 C C . PHE A 1 73 ? 6.945 -1.072 -11.417 1.00 79.62 73 PHE A C 1
ATOM 586 O O . PHE A 1 73 ? 7.403 0.012 -11.063 1.00 79.62 73 PHE A O 1
ATOM 593 N N . CYS A 1 74 ? 5.640 -1.335 -11.428 1.00 81.69 74 CYS A N 1
ATOM 594 C CA . CYS A 1 74 ? 4.614 -0.465 -10.868 1.00 81.69 74 CYS A CA 1
ATOM 595 C C . CYS A 1 74 ? 3.786 -1.281 -9.871 1.00 81.69 74 CYS A C 1
ATOM 597 O O . CYS A 1 74 ? 3.538 -2.467 -10.097 1.00 81.69 74 CYS A O 1
ATOM 599 N N . MET A 1 75 ? 3.381 -0.656 -8.768 1.00 84.44 75 MET A N 1
ATOM 600 C CA . MET A 1 75 ? 2.567 -1.291 -7.736 1.00 84.44 75 MET A CA 1
ATOM 601 C C . MET A 1 75 ? 1.112 -0.847 -7.876 1.00 84.44 75 MET A C 1
ATOM 603 O O . MET A 1 75 ? 0.831 0.348 -7.946 1.00 84.44 75 MET A O 1
ATOM 607 N N . ILE A 1 76 ? 0.197 -1.816 -7.853 1.00 87.12 76 ILE A N 1
ATOM 608 C CA . ILE A 1 76 ? -1.250 -1.601 -7.778 1.00 87.12 76 ILE A CA 1
ATOM 609 C C . ILE A 1 76 ? -1.784 -2.476 -6.645 1.00 87.12 76 ILE A C 1
ATOM 611 O O . ILE A 1 76 ? -1.428 -3.652 -6.544 1.00 87.12 76 ILE A O 1
ATOM 615 N N . VAL A 1 77 ? -2.626 -1.908 -5.784 1.00 87.44 77 VAL A N 1
ATOM 616 C CA . VAL A 1 77 ? -3.304 -2.664 -4.727 1.00 87.44 77 VAL A CA 1
ATOM 617 C C . VAL A 1 77 ? -4.587 -3.234 -5.315 1.00 87.44 77 VAL A C 1
ATOM 619 O O . VAL A 1 77 ? -5.528 -2.494 -5.547 1.00 87.44 77 VAL A O 1
ATOM 622 N N . HIS A 1 78 ? -4.615 -4.539 -5.582 1.00 85.94 78 HIS A N 1
ATOM 623 C CA . HIS A 1 78 ? -5.768 -5.177 -6.226 1.00 85.94 78 HIS A CA 1
ATOM 624 C C . HIS A 1 78 ? -6.967 -5.336 -5.292 1.00 85.94 78 HIS A C 1
ATOM 626 O O . HIS A 1 78 ? -8.093 -5.290 -5.740 1.00 85.94 78 HIS A O 1
ATOM 632 N N . SER A 1 79 ? -6.763 -5.614 -4.007 1.00 85.31 79 SER A N 1
ATOM 633 C CA . SER A 1 79 ? -7.880 -5.748 -3.071 1.00 85.31 79 SER A CA 1
ATOM 634 C C . SER A 1 79 ? -7.393 -5.628 -1.639 1.00 85.31 79 SER A C 1
ATOM 636 O O . SER A 1 79 ? -6.351 -6.186 -1.288 1.00 85.31 79 SER A O 1
ATOM 638 N N . CYS A 1 80 ? -8.169 -4.955 -0.797 1.00 86.75 80 CYS A N 1
ATOM 639 C CA . CYS A 1 80 ? -7.918 -4.864 0.637 1.00 86.75 80 CYS A CA 1
ATOM 640 C C . CYS A 1 80 ? -9.199 -5.231 1.370 1.00 86.75 80 CYS A C 1
ATOM 642 O O . CYS A 1 80 ? -10.254 -4.657 1.115 1.00 86.75 80 CYS A O 1
ATOM 644 N N . THR A 1 81 ? -9.120 -6.216 2.256 1.00 88.44 81 THR A N 1
ATOM 645 C CA . THR A 1 81 ? -10.263 -6.708 3.023 1.00 88.44 81 THR A CA 1
ATOM 646 C C . THR A 1 81 ? -9.875 -6.763 4.487 1.00 88.44 81 THR A C 1
ATOM 648 O O . THR A 1 81 ? -8.817 -7.290 4.825 1.00 88.44 81 THR A O 1
ATOM 651 N N . VAL A 1 8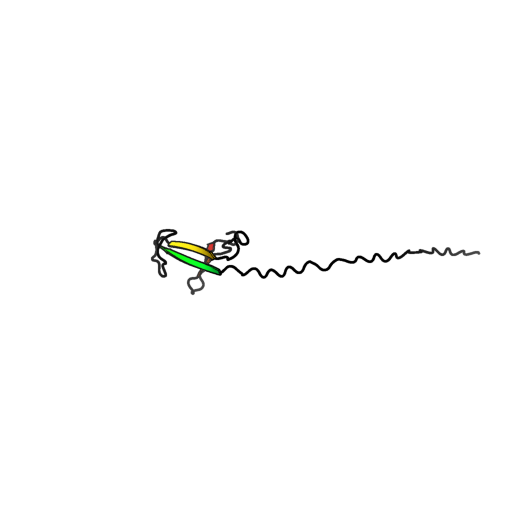2 ? -10.730 -6.217 5.344 1.00 86.50 82 VAL A N 1
ATOM 652 C CA . VAL A 1 82 ? -10.614 -6.350 6.796 1.00 86.50 82 VAL A CA 1
ATOM 653 C C . VAL A 1 82 ? -11.477 -7.525 7.218 1.00 86.50 82 VAL A C 1
ATOM 655 O O . VAL A 1 82 ? -12.630 -7.612 6.807 1.00 86.50 82 VAL A O 1
ATOM 658 N N . ASP A 1 83 ? -10.902 -8.423 8.006 1.00 88.25 83 ASP A N 1
ATOM 659 C CA . ASP A 1 83 ? -11.559 -9.614 8.538 1.00 88.25 83 ASP A CA 1
ATOM 660 C C . ASP A 1 83 ? -11.525 -9.531 10.064 1.00 88.25 83 ASP A C 1
ATOM 662 O O . ASP A 1 83 ? -10.465 -9.283 10.647 1.00 88.25 83 ASP A O 1
ATOM 666 N N . ASP A 1 84 ? -12.680 -9.693 10.702 1.00 84.44 84 ASP A N 1
ATOM 667 C CA . ASP A 1 84 ? -12.811 -9.674 12.158 1.00 84.44 84 ASP A CA 1
ATOM 668 C C . ASP A 1 84 ? -12.482 -11.029 12.817 1.00 84.44 84 ASP A C 1
ATOM 670 O O . ASP A 1 84 ? -12.478 -11.147 14.044 1.00 84.44 84 ASP A O 1
ATOM 674 N N . GLY A 1 85 ? -12.187 -12.057 12.015 1.00 82.44 85 GLY A N 1
ATOM 675 C CA . GLY A 1 85 ? -11.901 -13.420 12.457 1.00 82.44 85 GLY A CA 1
ATOM 676 C C . GLY A 1 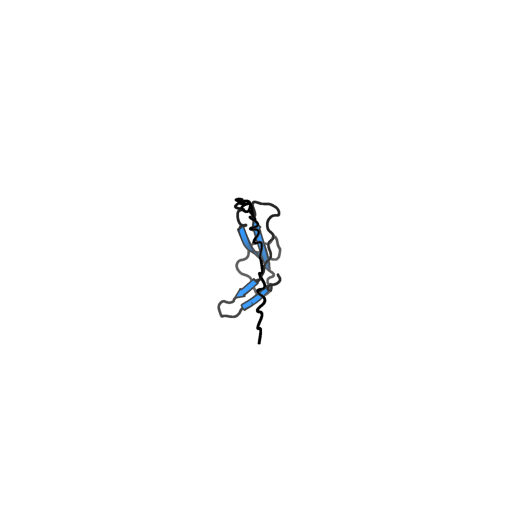85 ? -13.144 -14.226 12.844 1.00 82.44 85 GLY A C 1
ATOM 677 O O . GLY A 1 85 ? -13.033 -15.429 13.083 1.00 82.44 85 GLY A O 1
ATOM 678 N N . ASN A 1 86 ? -14.320 -13.599 12.880 1.00 83.38 86 ASN A N 1
ATOM 679 C CA . ASN A 1 86 ? -15.610 -14.221 13.169 1.00 83.38 86 ASN A CA 1
ATOM 680 C C . ASN A 1 86 ? -16.404 -14.533 11.884 1.00 83.38 86 ASN A C 1
ATOM 682 O O . ASN A 1 86 ? -17.487 -15.116 11.940 1.00 83.38 86 ASN A O 1
ATOM 686 N N . GLY A 1 87 ? -15.831 -14.199 10.723 1.00 80.81 87 GLY A N 1
ATOM 687 C CA . GLY A 1 87 ? -16.377 -14.478 9.397 1.00 80.81 87 GLY A CA 1
ATOM 688 C C . GLY A 1 87 ? -16.930 -13.245 8.691 1.00 80.81 87 GLY A C 1
ATOM 689 O O . GLY A 1 87 ? -17.257 -13.344 7.505 1.00 80.81 87 GLY A O 1
ATOM 690 N N . ASP A 1 88 ? -16.980 -12.098 9.369 1.00 84.81 88 ASP A N 1
ATOM 691 C CA . ASP A 1 88 ? -17.390 -10.844 8.761 1.00 84.81 88 ASP A CA 1
ATOM 692 C C . ASP A 1 88 ? -16.183 -10.177 8.097 1.00 84.81 88 ASP A C 1
ATOM 694 O O . ASP A 1 88 ? -15.154 -9.879 8.708 1.00 84.81 88 ASP A O 1
ATOM 698 N N . LYS A 1 89 ? -16.320 -9.951 6.788 1.00 85.38 89 LYS A N 1
ATOM 699 C CA . LYS A 1 89 ? -15.287 -9.343 5.953 1.00 85.38 89 LYS A CA 1
ATOM 700 C C . LYS A 1 89 ? -15.811 -8.071 5.313 1.00 85.38 89 LYS A C 1
ATOM 702 O O . LYS A 1 89 ? -16.865 -8.074 4.680 1.00 85.38 89 LYS A O 1
ATOM 707 N N . VAL A 1 90 ? -15.040 -6.998 5.420 1.00 86.06 90 VAL A N 1
ATOM 708 C CA . VAL A 1 90 ? -15.351 -5.706 4.808 1.00 86.06 90 VAL A CA 1
ATOM 709 C C . VAL A 1 90 ? -14.315 -5.396 3.738 1.00 86.06 90 VAL A C 1
ATOM 711 O O . VAL A 1 90 ? -13.119 -5.324 4.018 1.00 86.06 90 VAL A O 1
ATOM 714 N N . LEU A 1 91 ? -14.779 -5.210 2.503 1.00 86.00 91 LEU A N 1
ATOM 715 C CA . LEU A 1 91 ? -13.942 -4.821 1.372 1.00 86.00 91 LEU A CA 1
ATOM 716 C C . LEU A 1 91 ? -13.670 -3.312 1.427 1.00 86.00 91 LEU A C 1
ATOM 718 O O . LEU A 1 91 ? -14.601 -2.513 1.364 1.00 86.00 91 LEU A O 1
ATOM 722 N N . LEU A 1 92 ? -12.398 -2.935 1.550 1.00 84.56 92 LEU A N 1
ATOM 723 C CA . LEU A 1 92 ? -11.943 -1.542 1.536 1.00 84.56 92 LEU A CA 1
ATOM 724 C C . LEU A 1 92 ? -11.502 -1.088 0.143 1.00 84.56 92 LEU A C 1
ATOM 726 O O . LEU A 1 92 ? -11.746 0.053 -0.233 1.00 84.56 92 LEU A O 1
ATOM 730 N N . ILE A 1 93 ? -10.836 -1.976 -0.595 1.00 84.62 93 ILE A N 1
ATOM 731 C CA . ILE A 1 93 ? -10.357 -1.742 -1.962 1.00 84.62 93 ILE A CA 1
ATOM 732 C C . ILE A 1 93 ? -10.865 -2.894 -2.818 1.00 84.62 93 ILE A C 1
ATOM 734 O O . ILE A 1 93 ? -10.666 -4.053 -2.441 1.00 84.62 93 ILE A O 1
ATOM 738 N N . ASP A 1 94 ? -11.532 -2.566 -3.922 1.00 81.06 94 ASP A N 1
ATOM 739 C CA . ASP A 1 94 ? -12.069 -3.534 -4.876 1.00 81.06 94 ASP A CA 1
ATOM 740 C C . ASP A 1 94 ? -11.030 -3.948 -5.928 1.00 81.06 94 ASP A C 1
ATOM 742 O O . ASP A 1 94 ? -9.961 -3.356 -6.013 1.00 81.06 94 ASP A O 1
ATOM 746 N N . GLU A 1 95 ? -11.363 -4.959 -6.738 1.00 81.31 95 GLU A N 1
ATOM 747 C CA . GLU A 1 95 ? -10.481 -5.584 -7.743 1.00 81.31 95 GLU A CA 1
ATOM 748 C C . GLU A 1 95 ? -9.900 -4.624 -8.799 1.00 81.31 95 GLU A C 1
ATOM 750 O O . GLU A 1 95 ? -9.037 -5.015 -9.587 1.00 81.31 95 GLU A O 1
ATOM 755 N N . LYS A 1 96 ? -10.374 -3.376 -8.862 1.00 77.25 96 LYS A N 1
ATOM 756 C CA . LYS A 1 96 ? -9.889 -2.365 -9.806 1.00 77.25 96 LYS A CA 1
ATOM 757 C C . LYS A 1 96 ? -8.884 -1.389 -9.198 1.00 77.25 96 LYS A C 1
ATOM 759 O O . LYS A 1 96 ? -8.322 -0.614 -9.972 1.00 77.25 96 LYS A O 1
ATOM 764 N N . GLY A 1 97 ? -8.615 -1.480 -7.895 1.00 59.47 97 GLY A N 1
ATOM 765 C CA . GLY A 1 97 ? -7.688 -0.600 -7.179 1.00 59.47 97 GLY A CA 1
ATOM 766 C C . GLY A 1 97 ? -8.303 0.741 -6.821 1.00 59.47 97 GLY A C 1
ATOM 767 O O . GLY A 1 97 ? -8.311 1.639 -7.690 1.00 59.47 97 GLY A O 1
#

InterPro domains:
  IPR001507 Zona pellucida domain [PS51034] (1-97)
  IPR051962 Cuticlin domain-containing protein [PTHR22907] (1-97)
  IPR057475 Cuticlin, C-terminal domain [PF25301] (32-97)

Secondary structure (DSSP, 8-state):
---PPP--------------PPPPP-----PPPPEEEEEEEESSTTPPB-S---TT--EEEEEEEE-SSTTS-------EEEE-SSS-EEEEE-TT-

pLDDT: mean 78.15, std 13.34, range [37.78, 94.06]

Foldseek 3Di:
DDDDDDDDDDDDPPDDDPDDDDDDPPPPPPFDFWDKDKFKAFPDPPHDTDPDDDVPTDIDIDMDTDGPDPPPDDDDDQWDWDDPVPGDIDTPHHRVD

Sequence (97 aa):
MVQCFYMEMTMKLEKQIQVTMPPPPLQTQQVPMPICRYEVLDGSPSGQPVYYATVGQQVYHKWTCDTETENQFCMIVHSCTVDDGNGDKVLLIDEKG

Organism: NCBI:txid290746